Protein AF-A0A931B884-F1 (afdb_monomer_lite)

Organism: NCBI:txid2789292

Foldseek 3Di:
DDDDDDDDPPPPPDVVVVVVVVVVVVVVVLVVVLVVLLVQLLVLLVCLVPDDPPDPCNVVSLVSNVVSLVVNQVSLCPPPAPHNVLSVVLVVCSVVSPSVVSNVSSVVRPPDPPD

Sequence (115 aa):
MDAHADPTSSTEPEPMRAAEAVDENVYDSVHRLRADAWASLEEAARRLATLPRTSDARPDLDARVEELLDLLGPIESCWSAPGTAAVRELRALHRAGDARKLTDRLTE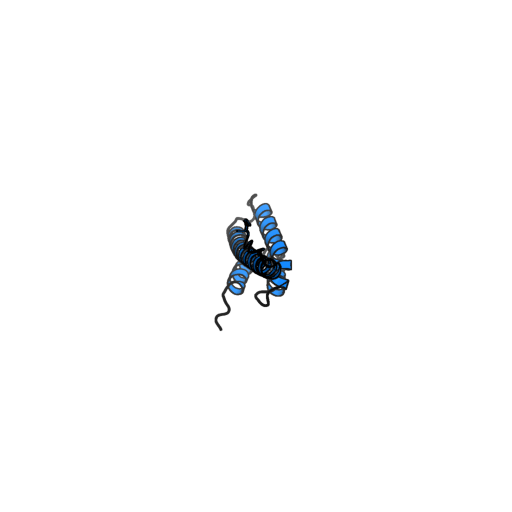VRQPFSG

pLDDT: mean 83.9, std 17.32, range [35.5, 98.19]

Radius of gyration: 23.42 Å; chains: 1; bounding box: 44×43×79 Å

Secondary structure (DSSP, 8-state):
--------------HHHHHHHHHHHHHHHHHHHHHHHHHHHHHHHHHHHHS-TT-TTHHHHHHHHHHHHHHHHHHGGG-SSSHHHHHHHHHHHHHTT-HHHHHHHHHHHHS----

Structure (mmCIF, N/CA/C/O backbone):
data_AF-A0A931B884-F1
#
_entry.id   AF-A0A931B884-F1
#
loop_
_atom_site.group_PDB
_atom_site.id
_atom_site.type_symbol
_atom_site.label_atom_id
_atom_site.label_alt_id
_atom_site.label_comp_id
_atom_site.label_asym_id
_atom_site.label_entity_id
_atom_site.label_seq_id
_atom_site.pdbx_PDB_ins_code
_atom_site.Cartn_x
_atom_site.Cartn_y
_atom_site.Cartn_z
_atom_site.occupancy
_atom_site.B_iso_or_equiv
_atom_site.auth_seq_id
_atom_site.auth_comp_id
_atom_site.auth_asym_id
_atom_site.auth_atom_id
_atom_site.pdbx_PDB_model_num
ATOM 1 N N . MET A 1 1 ? 27.710 32.067 -65.079 1.00 48.03 1 MET A N 1
ATOM 2 C CA . MET A 1 1 ? 28.118 32.408 -63.703 1.00 48.03 1 MET A CA 1
ATOM 3 C C . MET A 1 1 ? 26.921 32.047 -62.853 1.00 48.03 1 MET A C 1
ATOM 5 O O . MET A 1 1 ? 25.932 32.769 -62.854 1.00 48.03 1 MET A O 1
ATOM 9 N N . ASP A 1 2 ? 26.949 30.808 -62.384 1.00 40.53 2 ASP A N 1
ATOM 10 C CA . ASP A 1 2 ? 25.793 30.008 -62.002 1.00 40.53 2 ASP A CA 1
ATOM 11 C C . ASP A 1 2 ? 25.085 30.510 -60.746 1.00 40.53 2 ASP A C 1
ATOM 13 O O . ASP A 1 2 ? 25.711 30.900 -59.762 1.00 40.53 2 ASP A O 1
ATOM 17 N N . ALA A 1 3 ? 23.757 30.460 -60.809 1.00 54.06 3 ALA A N 1
ATOM 18 C CA . ALA A 1 3 ? 22.881 30.511 -59.658 1.00 54.06 3 ALA A CA 1
ATOM 19 C C . ALA A 1 3 ? 22.681 29.083 -59.137 1.00 54.06 3 ALA A C 1
ATOM 21 O O . ALA A 1 3 ? 22.285 28.208 -59.902 1.00 54.06 3 ALA A O 1
ATOM 22 N N . HIS A 1 4 ? 22.886 28.869 -57.840 1.00 45.47 4 HIS A N 1
ATOM 23 C CA . HIS A 1 4 ? 22.093 27.905 -57.082 1.00 45.47 4 HIS A CA 1
ATOM 24 C C . HIS A 1 4 ? 22.156 28.259 -55.588 1.00 45.47 4 HIS A C 1
ATOM 26 O O . HIS A 1 4 ? 23.181 28.091 -54.932 1.00 45.47 4 HIS A O 1
ATOM 32 N N . ALA A 1 5 ? 21.038 28.773 -55.071 1.00 51.09 5 ALA A N 1
ATOM 33 C CA . ALA A 1 5 ? 20.578 28.435 -53.724 1.00 51.09 5 ALA A CA 1
ATOM 34 C C . ALA A 1 5 ? 20.311 26.910 -53.712 1.00 51.09 5 ALA A C 1
ATOM 36 O O . ALA A 1 5 ? 20.016 26.338 -54.755 1.00 51.09 5 ALA A O 1
ATOM 37 N N . ASP A 1 6 ? 20.378 26.155 -52.628 1.00 51.41 6 ASP A N 1
ATOM 38 C CA . ASP A 1 6 ? 19.577 26.301 -51.416 1.00 51.41 6 ASP A CA 1
ATOM 39 C C . ASP A 1 6 ? 19.930 25.091 -50.487 1.00 51.41 6 ASP A C 1
ATOM 41 O O . ASP A 1 6 ? 20.944 24.432 -50.732 1.00 51.41 6 ASP A O 1
ATOM 45 N N . PRO A 1 7 ? 19.184 24.755 -49.422 1.00 60.47 7 PRO A N 1
ATOM 46 C CA . PRO A 1 7 ? 19.569 24.963 -48.032 1.00 60.47 7 PRO A CA 1
ATOM 47 C C . PRO A 1 7 ? 19.570 23.627 -47.255 1.00 60.47 7 PRO A C 1
ATOM 49 O O . PRO A 1 7 ? 19.626 22.547 -47.831 1.00 60.47 7 PRO A O 1
ATOM 52 N N . THR A 1 8 ? 19.429 23.692 -45.931 1.00 47.75 8 THR A N 1
ATOM 53 C CA . THR A 1 8 ? 19.132 22.562 -45.031 1.00 47.75 8 THR A CA 1
ATOM 54 C C . THR A 1 8 ? 20.289 21.600 -44.730 1.00 47.75 8 THR A C 1
ATOM 56 O O . THR A 1 8 ? 20.276 20.433 -45.099 1.00 47.75 8 THR A O 1
ATOM 59 N N . SER A 1 9 ? 21.192 22.016 -43.832 1.00 45.91 9 SER A N 1
ATOM 60 C CA . SER A 1 9 ? 21.541 21.102 -42.730 1.00 45.91 9 SER A CA 1
ATOM 61 C C . SER A 1 9 ? 20.307 20.976 -41.835 1.00 45.91 9 SER A C 1
ATOM 63 O O . SER A 1 9 ? 20.229 21.565 -40.758 1.00 45.91 9 SER A O 1
ATOM 65 N N . SER A 1 10 ? 19.298 20.259 -42.326 1.00 50.47 10 SER A N 1
ATOM 66 C CA . SER A 1 10 ? 18.334 19.618 -41.451 1.00 50.47 10 SER A CA 1
ATOM 67 C C . SER A 1 10 ? 19.125 18.535 -40.742 1.00 50.47 10 SER A C 1
ATOM 69 O O . SER A 1 10 ? 19.393 17.481 -41.310 1.00 50.47 10 SER A O 1
ATOM 71 N N . THR A 1 11 ? 19.564 18.819 -39.520 1.00 58.81 11 THR A N 1
ATOM 72 C CA . THR A 1 11 ? 19.881 17.764 -38.562 1.00 58.81 11 THR A CA 1
ATOM 73 C C . THR A 1 11 ? 18.572 17.020 -38.332 1.00 58.81 11 THR A C 1
ATOM 75 O O . THR A 1 11 ? 17.791 17.376 -37.450 1.00 58.81 11 THR A O 1
ATOM 78 N N . GLU A 1 12 ? 18.273 16.059 -39.205 1.00 53.41 12 GLU A N 1
ATOM 79 C CA . GLU A 1 12 ? 17.241 15.072 -38.944 1.00 53.41 12 GLU A CA 1
ATOM 80 C C . GLU A 1 12 ? 17.608 14.412 -37.610 1.00 53.41 12 GLU A C 1
ATOM 82 O O . GLU A 1 12 ? 18.761 14.005 -37.427 1.00 53.41 12 GLU A O 1
ATOM 87 N N . PRO A 1 13 ? 16.692 14.372 -36.632 1.00 57.09 13 PRO A N 1
ATOM 88 C CA . PRO A 1 13 ? 16.975 13.699 -35.381 1.00 57.09 13 PRO A CA 1
ATOM 89 C C . PRO A 1 13 ? 17.198 12.217 -35.692 1.00 57.09 13 PRO A C 1
ATOM 91 O O . PRO A 1 13 ? 16.275 11.525 -36.120 1.00 57.09 13 PRO A O 1
ATOM 94 N N . GLU A 1 14 ? 18.435 11.741 -35.517 1.00 58.91 14 GLU A N 1
ATOM 95 C CA . GLU A 1 14 ? 18.771 10.331 -35.703 1.00 58.91 14 GLU A CA 1
ATOM 96 C C . GLU A 1 14 ? 17.816 9.469 -34.855 1.00 58.91 14 GLU A C 1
ATOM 98 O O . GLU A 1 14 ? 17.762 9.642 -33.631 1.00 58.91 14 GLU A O 1
ATOM 103 N N . PRO A 1 15 ? 17.071 8.527 -35.463 1.00 60.09 15 PRO A N 1
ATOM 104 C CA . PRO A 1 15 ? 15.997 7.792 -34.789 1.00 60.09 15 PRO A CA 1
ATOM 105 C C . PRO A 1 15 ? 16.479 6.993 -33.567 1.00 60.09 15 PRO A C 1
ATOM 107 O O . PRO A 1 15 ? 15.706 6.746 -32.646 1.00 60.09 15 PRO A O 1
ATOM 110 N N . MET A 1 16 ? 17.767 6.643 -33.522 1.00 56.91 16 MET A N 1
ATOM 111 C CA . MET A 1 16 ? 18.390 5.934 -32.404 1.00 56.91 16 MET A CA 1
ATOM 112 C C . MET A 1 16 ? 18.483 6.794 -31.134 1.00 56.91 16 MET A C 1
ATOM 114 O O . MET A 1 16 ? 18.135 6.318 -30.058 1.00 56.91 16 MET A O 1
ATOM 118 N N . ARG A 1 17 ? 18.841 8.083 -31.252 1.00 62.50 17 ARG A N 1
ATOM 119 C CA . ARG A 1 17 ? 18.905 8.988 -30.088 1.00 62.50 17 ARG A CA 1
ATOM 120 C C . ARG A 1 17 ? 17.530 9.316 -29.522 1.00 62.50 17 ARG A C 1
ATOM 122 O O . ARG A 1 17 ? 17.392 9.530 -28.323 1.00 62.50 17 ARG A O 1
ATOM 129 N N . ALA A 1 18 ? 16.516 9.369 -30.384 1.00 63.59 18 ALA A N 1
ATOM 130 C CA . ALA A 1 18 ? 15.143 9.571 -29.944 1.00 63.59 18 ALA A CA 1
ATOM 131 C C . ALA A 1 18 ? 14.624 8.364 -29.141 1.00 63.59 18 ALA A C 1
ATOM 133 O O . ALA A 1 18 ? 13.946 8.566 -28.140 1.00 63.59 18 ALA A O 1
ATOM 134 N N . ALA A 1 19 ? 14.964 7.131 -29.539 1.00 60.81 19 ALA A N 1
ATOM 135 C CA . ALA A 1 19 ? 14.578 5.920 -28.812 1.00 60.81 19 ALA A CA 1
ATOM 136 C C . ALA A 1 19 ? 15.251 5.824 -27.429 1.00 60.81 19 ALA A C 1
ATOM 138 O O . ALA A 1 19 ? 14.557 5.641 -26.433 1.00 60.81 19 ALA A O 1
ATOM 139 N N . GLU A 1 20 ? 16.567 6.050 -27.350 1.00 63.56 20 GLU A N 1
ATOM 140 C CA . GLU A 1 20 ? 17.315 6.033 -26.080 1.00 63.56 20 GLU A CA 1
ATOM 141 C C . GLU A 1 20 ? 16.797 7.088 -25.087 1.00 63.56 20 GLU A C 1
ATOM 143 O O . GLU A 1 20 ? 16.567 6.791 -23.917 1.00 63.56 20 GLU A O 1
ATOM 148 N N . ALA A 1 21 ? 16.516 8.307 -25.560 1.00 64.00 21 ALA A N 1
ATOM 149 C CA . ALA A 1 21 ? 15.960 9.368 -24.720 1.00 64.00 21 ALA A CA 1
ATOM 150 C C . ALA A 1 21 ? 14.529 9.064 -24.231 1.00 64.00 21 ALA A C 1
ATOM 152 O O . ALA A 1 21 ? 14.116 9.541 -23.171 1.00 64.00 21 ALA A O 1
ATOM 153 N N . VAL A 1 22 ? 13.741 8.302 -24.996 1.00 69.56 22 VAL A N 1
ATOM 154 C CA . VAL A 1 22 ? 12.414 7.843 -24.560 1.00 69.56 22 VAL A CA 1
ATOM 155 C C . VAL A 1 22 ? 12.554 6.788 -23.463 1.00 69.56 22 VAL A C 1
ATOM 157 O O . VAL A 1 22 ? 11.860 6.899 -22.452 1.00 69.56 22 VAL A O 1
ATOM 160 N N . ASP A 1 23 ? 13.473 5.833 -23.606 1.00 74.69 23 ASP A N 1
ATOM 161 C CA . ASP A 1 23 ? 13.730 4.805 -22.589 1.00 74.69 23 ASP A CA 1
ATOM 162 C C . ASP A 1 23 ? 14.242 5.405 -21.267 1.00 74.69 23 ASP A C 1
ATOM 164 O O . ASP A 1 23 ? 13.756 5.030 -20.196 1.00 74.69 23 ASP A O 1
ATOM 168 N N . GLU A 1 24 ? 15.139 6.397 -21.318 1.00 75.19 24 GLU A N 1
ATOM 169 C CA . GLU A 1 24 ? 15.600 7.134 -20.129 1.00 75.19 24 GLU A CA 1
ATOM 170 C C . GLU A 1 24 ? 14.451 7.879 -19.430 1.00 75.19 24 GLU A C 1
ATOM 172 O O . GLU A 1 24 ? 14.260 7.747 -18.219 1.00 75.19 24 GLU A O 1
ATOM 177 N N . ASN A 1 25 ? 13.616 8.602 -20.187 1.00 81.00 25 ASN A N 1
ATOM 178 C CA . ASN A 1 25 ? 12.470 9.323 -19.622 1.00 81.00 25 ASN A CA 1
ATOM 179 C C . ASN A 1 25 ? 11.428 8.380 -19.003 1.00 81.00 25 ASN A C 1
ATOM 181 O O . ASN A 1 25 ? 10.819 8.709 -17.977 1.00 81.00 25 ASN A O 1
ATOM 185 N N . VAL A 1 26 ? 11.197 7.216 -19.618 1.00 82.19 26 VAL A N 1
ATOM 186 C CA . VAL A 1 26 ? 10.302 6.185 -19.080 1.00 82.19 26 VAL A CA 1
ATOM 187 C C . VAL A 1 26 ? 10.882 5.618 -17.791 1.00 82.19 26 VAL A C 1
ATOM 189 O O . VAL A 1 26 ? 10.168 5.559 -16.789 1.00 82.19 26 VAL A O 1
ATOM 192 N N . TYR A 1 27 ? 12.168 5.266 -17.773 1.00 82.62 27 TYR A N 1
ATOM 193 C CA . TYR A 1 27 ? 12.838 4.764 -16.577 1.00 82.62 27 TYR A CA 1
ATOM 194 C C . TYR A 1 27 ? 12.757 5.763 -15.414 1.00 82.62 27 TYR A C 1
ATOM 196 O O . TYR A 1 27 ? 12.329 5.391 -14.318 1.00 82.62 27 TYR A O 1
ATOM 204 N N . ASP A 1 28 ? 13.060 7.040 -15.658 1.00 87.31 28 ASP A N 1
ATOM 205 C CA . ASP A 1 28 ? 12.977 8.106 -14.653 1.00 87.31 28 ASP A CA 1
ATOM 206 C C . ASP A 1 28 ? 11.552 8.307 -14.131 1.00 87.31 28 ASP A C 1
ATOM 208 O O . ASP A 1 28 ? 11.330 8.523 -12.934 1.00 87.31 28 ASP A O 1
ATOM 212 N N . SER A 1 29 ? 10.566 8.218 -15.024 1.00 90.00 29 SER A N 1
ATOM 213 C CA . SER A 1 29 ? 9.153 8.331 -14.663 1.00 90.00 29 SER A CA 1
ATOM 214 C C . SER A 1 29 ? 8.705 7.164 -13.786 1.00 90.00 29 SER A C 1
ATOM 216 O O . SER A 1 29 ? 8.047 7.386 -12.770 1.00 90.00 29 SER A O 1
ATOM 218 N N . VAL A 1 30 ? 9.095 5.929 -14.120 1.00 92.00 30 VAL A N 1
ATOM 219 C CA . VAL A 1 30 ? 8.764 4.748 -13.308 1.00 92.00 30 VAL A CA 1
ATOM 220 C C . VAL A 1 30 ? 9.517 4.778 -11.978 1.00 92.00 30 VAL A C 1
ATOM 222 O O . VAL A 1 30 ? 8.928 4.469 -10.944 1.00 92.00 30 VAL A O 1
ATOM 225 N N . HIS A 1 31 ? 10.781 5.207 -11.965 1.00 90.50 31 HIS A N 1
ATOM 226 C CA . HIS A 1 31 ? 11.552 5.367 -10.734 1.00 90.50 31 HIS A CA 1
ATOM 227 C C . HIS A 1 31 ? 10.884 6.362 -9.773 1.00 90.50 31 HIS A C 1
ATOM 229 O O . HIS A 1 31 ? 10.760 6.093 -8.577 1.00 90.50 31 HIS A O 1
ATOM 235 N N . ARG A 1 32 ? 10.395 7.489 -10.299 1.00 92.81 32 ARG A N 1
ATOM 236 C CA . ARG A 1 32 ? 9.664 8.490 -9.514 1.00 92.81 32 ARG A CA 1
ATOM 237 C C . ARG A 1 32 ? 8.312 7.971 -9.038 1.00 92.81 32 ARG A C 1
ATOM 239 O O . ARG A 1 32 ? 8.031 8.049 -7.849 1.00 92.81 32 ARG A O 1
ATOM 246 N N . LEU A 1 33 ? 7.530 7.358 -9.929 1.00 94.62 33 LEU A N 1
ATOM 247 C CA . LEU A 1 33 ? 6.250 6.731 -9.587 1.00 94.62 33 LEU A CA 1
ATOM 248 C C . LEU A 1 33 ? 6.413 5.695 -8.470 1.00 94.62 33 LEU A C 1
ATOM 250 O O . LEU A 1 33 ? 5.612 5.644 -7.540 1.00 94.62 33 LEU A O 1
ATOM 254 N N . ARG A 1 34 ? 7.475 4.891 -8.540 1.00 94.50 34 ARG A N 1
ATOM 255 C CA . ARG A 1 34 ? 7.839 3.920 -7.511 1.00 94.50 34 ARG A CA 1
ATOM 256 C C . ARG A 1 34 ? 8.106 4.594 -6.168 1.00 94.50 34 ARG A C 1
ATOM 258 O O . ARG A 1 34 ? 7.562 4.158 -5.155 1.00 94.50 34 ARG A O 1
ATOM 265 N N . ALA A 1 35 ? 8.937 5.635 -6.150 1.00 93.31 35 ALA A N 1
ATOM 266 C CA . ALA A 1 35 ? 9.247 6.380 -4.932 1.00 93.31 35 ALA A CA 1
ATOM 267 C C . ALA A 1 35 ? 7.982 7.007 -4.317 1.00 93.31 35 ALA A C 1
ATOM 269 O O . ALA A 1 35 ? 7.742 6.864 -3.116 1.00 93.31 35 ALA A O 1
ATOM 270 N N . ASP A 1 36 ? 7.137 7.616 -5.151 1.00 95.62 36 ASP A N 1
ATOM 271 C CA . ASP A 1 36 ? 5.883 8.247 -4.737 1.00 95.62 36 ASP A CA 1
ATOM 272 C C . ASP A 1 36 ? 4.878 7.225 -4.185 1.00 95.62 36 ASP A C 1
ATOM 274 O O . ASP A 1 36 ? 4.217 7.478 -3.172 1.00 95.62 36 ASP A O 1
ATOM 278 N N . ALA A 1 37 ? 4.779 6.046 -4.808 1.00 95.88 37 ALA A N 1
ATOM 279 C CA . ALA A 1 37 ? 3.905 4.966 -4.361 1.00 95.88 37 ALA A CA 1
ATOM 280 C C . ALA A 1 37 ? 4.339 4.408 -2.997 1.00 95.88 37 ALA A C 1
ATOM 282 O O . ALA A 1 37 ? 3.502 4.262 -2.103 1.00 95.88 37 ALA A O 1
ATOM 283 N N . TRP A 1 38 ? 5.640 4.173 -2.793 1.00 95.69 38 TRP A N 1
ATOM 284 C CA . TRP A 1 38 ? 6.177 3.752 -1.495 1.00 95.69 38 TRP A CA 1
ATOM 285 C C . TRP A 1 38 ? 5.944 4.795 -0.398 1.00 95.69 38 TRP A C 1
ATOM 287 O O . TRP A 1 38 ? 5.488 4.444 0.692 1.00 95.69 38 TRP A O 1
ATOM 297 N N . ALA A 1 39 ? 6.199 6.075 -0.680 1.00 95.12 39 ALA A N 1
ATOM 298 C CA . ALA A 1 39 ? 5.959 7.156 0.276 1.00 95.12 39 ALA A CA 1
ATOM 299 C C . ALA A 1 39 ? 4.467 7.292 0.632 1.00 95.12 39 ALA A C 1
ATOM 301 O O . ALA A 1 39 ? 4.112 7.461 1.801 1.00 95.12 39 ALA A O 1
ATOM 302 N N . SER A 1 40 ? 3.587 7.167 -0.366 1.00 96.88 40 SER A N 1
ATOM 303 C CA . SER A 1 40 ? 2.134 7.198 -0.171 1.00 96.88 40 SER A CA 1
ATOM 304 C C . SER A 1 40 ? 1.639 6.019 0.666 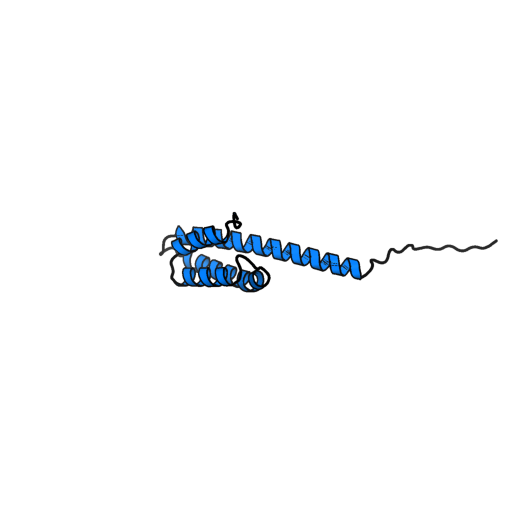1.00 96.88 40 SER A C 1
ATOM 306 O O . SER A 1 40 ? 0.749 6.192 1.498 1.00 96.88 40 SER A O 1
ATOM 308 N N . LEU A 1 41 ? 2.216 4.830 0.467 1.00 97.38 41 LEU A N 1
ATOM 309 C CA . LEU A 1 41 ? 1.850 3.620 1.204 1.00 97.38 41 LEU A CA 1
ATOM 310 C C . LEU A 1 41 ? 2.227 3.739 2.680 1.00 97.38 41 LEU A C 1
ATOM 312 O O . LEU A 1 41 ? 1.419 3.433 3.554 1.00 97.38 41 LEU A O 1
ATOM 316 N N . GLU A 1 42 ? 3.429 4.236 2.957 1.00 95.56 42 GLU A N 1
ATOM 317 C CA . GLU A 1 42 ? 3.901 4.496 4.315 1.00 95.56 42 GLU A CA 1
ATOM 318 C C . GLU A 1 42 ? 2.997 5.495 5.048 1.00 95.56 42 GLU A C 1
ATOM 320 O O . GLU A 1 42 ? 2.612 5.277 6.197 1.00 95.56 42 GLU A O 1
ATOM 325 N N . GLU A 1 43 ? 2.600 6.570 4.367 1.00 95.62 43 GLU A N 1
ATOM 326 C CA . GLU A 1 43 ? 1.691 7.563 4.928 1.00 95.62 43 GLU A CA 1
ATOM 327 C C . GLU A 1 43 ? 0.291 6.994 5.197 1.00 95.62 43 GLU A C 1
ATOM 329 O O . GLU A 1 43 ? -0.264 7.207 6.278 1.00 95.62 43 GLU A O 1
ATOM 334 N N . ALA A 1 44 ? -0.276 6.234 4.256 1.00 96.69 44 ALA A N 1
ATOM 335 C CA . ALA A 1 44 ? -1.575 5.591 4.438 1.00 96.69 44 ALA A CA 1
ATOM 336 C C . ALA A 1 44 ? -1.554 4.580 5.600 1.00 96.69 44 ALA A C 1
ATOM 338 O O . ALA A 1 44 ? -2.460 4.585 6.436 1.00 96.69 44 ALA A O 1
ATOM 339 N N . ALA A 1 45 ? -0.492 3.777 5.714 1.00 95.56 45 ALA A N 1
ATOM 340 C CA . ALA A 1 45 ? -0.313 2.825 6.808 1.00 95.56 45 ALA A CA 1
ATOM 341 C C . ALA A 1 45 ? -0.186 3.522 8.175 1.00 95.56 45 ALA A C 1
ATOM 343 O O . ALA A 1 45 ? -0.857 3.126 9.131 1.00 95.56 45 ALA A O 1
ATOM 344 N N . ARG A 1 46 ? 0.586 4.617 8.266 1.00 95.25 46 ARG A N 1
ATOM 345 C CA . ARG A 1 46 ? 0.665 5.439 9.489 1.00 95.25 46 ARG A CA 1
ATOM 346 C C . AR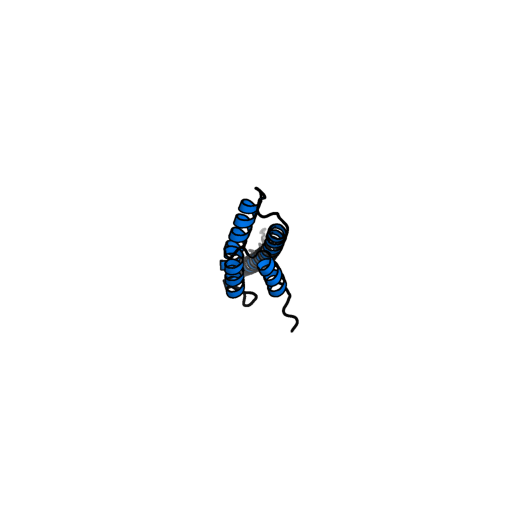G A 1 46 ? -0.697 5.989 9.904 1.00 95.25 46 ARG A C 1
ATOM 348 O O . ARG A 1 46 ? -1.046 5.967 11.088 1.00 95.25 46 ARG A O 1
ATOM 355 N N . ARG A 1 47 ? -1.487 6.470 8.941 1.00 95.69 47 ARG A N 1
ATOM 356 C CA . ARG A 1 47 ? -2.857 6.934 9.206 1.00 95.69 47 ARG A CA 1
ATOM 357 C C . ARG A 1 47 ? -3.735 5.793 9.707 1.00 95.69 47 ARG A C 1
ATOM 359 O O . ARG A 1 47 ? -4.386 5.960 10.730 1.00 95.69 47 ARG A O 1
ATOM 366 N N . LEU A 1 48 ? -3.693 4.613 9.088 1.00 94.81 48 LEU A N 1
ATOM 367 C CA . LEU A 1 48 ? -4.425 3.432 9.573 1.00 94.81 48 LEU A CA 1
ATOM 368 C C . LEU A 1 48 ? -4.035 3.010 10.996 1.00 94.81 48 LEU A C 1
ATOM 370 O O . LEU A 1 48 ? -4.897 2.578 11.765 1.00 94.81 48 LEU A O 1
ATOM 374 N N . ALA A 1 49 ? -2.755 3.128 11.356 1.00 94.06 49 ALA A N 1
ATOM 375 C CA . ALA A 1 49 ? -2.257 2.778 12.685 1.00 94.06 49 ALA A CA 1
ATOM 376 C C . ALA A 1 49 ? -2.733 3.747 13.781 1.00 94.06 49 ALA A C 1
ATOM 378 O O . ALA A 1 49 ? -2.855 3.355 14.942 1.00 94.06 49 ALA A O 1
ATOM 379 N N . THR A 1 50 ? -3.003 5.002 13.418 1.00 94.12 50 THR A N 1
ATOM 380 C CA . THR A 1 50 ? -3.414 6.070 14.345 1.00 94.12 50 THR A CA 1
ATOM 381 C C . THR A 1 50 ? -4.923 6.306 14.361 1.00 94.12 50 THR A C 1
ATOM 383 O O . THR A 1 50 ? -5.458 6.792 15.358 1.00 94.12 50 THR A O 1
ATOM 386 N N . LEU A 1 51 ? -5.628 5.935 13.291 1.00 93.25 51 LEU A N 1
ATOM 387 C CA . LEU A 1 51 ? -7.066 6.121 13.163 1.00 93.25 51 LEU A CA 1
ATOM 388 C C . LEU A 1 51 ? -7.845 5.120 14.045 1.00 93.25 51 LEU A C 1
ATOM 390 O O . LEU A 1 51 ? -7.567 3.912 14.009 1.00 93.25 51 LEU A O 1
ATOM 394 N N . PRO A 1 52 ? -8.869 5.568 14.801 1.00 91.62 52 PRO A N 1
ATOM 395 C CA . PRO A 1 52 ? -9.733 4.668 15.558 1.00 91.62 52 PRO A CA 1
ATOM 396 C C . PRO A 1 52 ? -10.361 3.586 14.673 1.00 91.62 52 PRO A C 1
ATOM 398 O O . PRO A 1 52 ? -10.772 3.843 13.542 1.00 91.62 52 PRO A O 1
ATOM 401 N N . ARG A 1 53 ? -10.501 2.366 15.207 1.00 87.00 53 ARG A N 1
ATOM 402 C CA . ARG A 1 53 ? -11.131 1.242 14.483 1.00 87.00 53 ARG A CA 1
ATOM 403 C C . ARG A 1 53 ? -12.576 1.509 14.061 1.00 87.00 53 ARG A C 1
ATOM 405 O O . ARG A 1 53 ? -13.032 0.907 13.103 1.00 87.00 53 ARG A O 1
ATOM 412 N N . THR A 1 54 ? -13.266 2.401 14.763 1.00 91.25 54 THR A N 1
ATOM 413 C CA . THR A 1 54 ? -14.660 2.784 14.509 1.00 91.25 54 THR A CA 1
ATOM 414 C C . THR A 1 54 ? -14.796 3.989 13.579 1.00 91.25 54 THR A C 1
ATOM 416 O O . THR A 1 54 ? -15.892 4.514 13.445 1.00 91.25 54 THR A O 1
ATOM 419 N N . SER A 1 55 ? -13.699 4.501 13.015 1.00 94.25 55 SER A N 1
ATOM 420 C CA . SER A 1 55 ? -13.764 5.661 12.129 1.00 94.25 55 SER A CA 1
ATOM 421 C C . SER A 1 55 ? -14.332 5.281 10.764 1.00 94.25 55 SER A C 1
ATOM 423 O O . SER A 1 55 ? -13.844 4.347 10.131 1.00 94.25 55 SER A O 1
ATOM 425 N N . ASP A 1 56 ? -15.282 6.078 10.277 1.00 93.62 56 ASP A N 1
ATOM 426 C CA . ASP A 1 56 ? -15.878 5.919 8.945 1.00 93.62 56 ASP A CA 1
ATOM 427 C C . ASP A 1 56 ? -14.872 6.135 7.802 1.00 93.62 56 ASP A C 1
ATOM 429 O O . ASP A 1 56 ? -15.103 5.677 6.692 1.00 93.62 56 ASP A O 1
ATOM 433 N N . ALA A 1 57 ? -13.729 6.783 8.067 1.00 92.50 57 ALA A N 1
ATOM 434 C CA . ALA A 1 57 ? -12.658 6.992 7.087 1.00 92.50 57 ALA A CA 1
ATOM 435 C C . ALA A 1 57 ? -11.719 5.778 6.935 1.00 92.50 57 ALA A C 1
ATOM 437 O O . ALA A 1 57 ? -10.813 5.781 6.100 1.00 92.50 57 ALA A O 1
ATOM 438 N N . ARG A 1 58 ? -11.883 4.745 7.771 1.00 93.75 58 ARG A N 1
ATOM 439 C CA . ARG A 1 58 ? -11.010 3.567 7.771 1.00 93.75 58 ARG A CA 1
ATOM 440 C C . ARG A 1 58 ? -11.131 2.717 6.496 1.00 93.75 58 ARG A C 1
ATOM 442 O O . ARG A 1 58 ? -10.077 2.395 5.954 1.00 93.75 58 ARG A O 1
ATOM 449 N N . PRO A 1 59 ? -12.336 2.406 5.975 1.00 95.31 59 PRO A N 1
ATOM 450 C CA . PRO A 1 59 ? -12.479 1.636 4.739 1.00 95.31 59 PRO A CA 1
ATOM 451 C C . PRO A 1 59 ? -11.791 2.296 3.539 1.00 95.31 59 PRO A C 1
ATOM 453 O O . PRO A 1 59 ? -11.150 1.607 2.750 1.00 95.31 59 PRO A O 1
ATOM 456 N N . ASP A 1 60 ? -11.858 3.627 3.437 1.00 96.00 60 ASP A N 1
ATOM 457 C CA . ASP A 1 60 ? -11.206 4.377 2.358 1.00 96.00 60 ASP A CA 1
ATOM 458 C C . ASP A 1 60 ? -9.677 4.282 2.449 1.00 96.00 60 ASP A C 1
ATOM 460 O O . ASP A 1 60 ? -8.993 4.106 1.440 1.00 96.00 60 ASP A O 1
ATOM 464 N N . LEU A 1 61 ? -9.119 4.353 3.662 1.00 95.75 61 LEU A N 1
ATOM 465 C CA . LEU A 1 61 ? -7.686 4.141 3.872 1.00 95.75 61 LEU A CA 1
ATOM 466 C C . LEU A 1 61 ? -7.267 2.689 3.611 1.00 95.75 61 LEU A C 1
ATOM 468 O O . LEU A 1 61 ? -6.200 2.467 3.039 1.00 95.75 61 LEU A O 1
ATOM 472 N N . ASP A 1 62 ? -8.087 1.713 4.003 1.00 96.44 62 ASP A N 1
ATOM 473 C CA . ASP A 1 62 ? -7.826 0.295 3.740 1.00 96.44 62 ASP A CA 1
ATOM 474 C C . ASP A 1 62 ? -7.802 0.014 2.227 1.00 96.44 62 ASP A C 1
ATOM 476 O O . ASP A 1 62 ? -6.896 -0.673 1.744 1.00 96.44 62 ASP A O 1
ATOM 480 N N . ALA A 1 63 ? -8.747 0.594 1.477 1.00 97.31 63 ALA A N 1
ATOM 481 C CA . ALA A 1 63 ? -8.778 0.539 0.017 1.00 97.31 63 ALA A CA 1
ATOM 482 C C . ALA A 1 63 ? -7.546 1.219 -0.591 1.00 97.31 63 ALA A C 1
ATOM 484 O O . ALA A 1 63 ? -6.881 0.642 -1.451 1.00 97.31 63 ALA A O 1
ATOM 485 N N . ARG A 1 64 ? -7.175 2.400 -0.081 1.00 97.75 64 ARG A N 1
ATOM 486 C CA . ARG A 1 64 ? -6.000 3.135 -0.557 1.00 97.75 64 ARG A CA 1
ATOM 487 C C . ARG A 1 64 ? -4.701 2.346 -0.386 1.00 97.75 64 ARG A C 1
ATOM 489 O O . ARG A 1 64 ? -3.830 2.410 -1.251 1.00 97.75 64 ARG A O 1
ATOM 496 N N . VAL A 1 65 ? -4.553 1.611 0.714 1.00 97.81 65 VAL A N 1
ATOM 497 C CA . VAL A 1 65 ? -3.390 0.739 0.933 1.00 97.81 65 VAL A CA 1
ATOM 498 C C . VAL A 1 65 ? -3.348 -0.402 -0.083 1.00 97.81 65 VAL A C 1
ATOM 500 O O . VAL A 1 65 ? -2.284 -0.654 -0.647 1.00 97.81 65 VAL A O 1
ATOM 503 N N . GLU A 1 66 ? -4.472 -1.067 -0.363 1.00 98.00 66 GLU A N 1
ATOM 504 C CA . GLU A 1 66 ? -4.502 -2.137 -1.373 1.00 98.00 66 GLU A CA 1
ATOM 505 C C . GLU A 1 66 ? -4.211 -1.610 -2.785 1.00 98.00 66 GLU A C 1
ATOM 507 O O . GLU A 1 66 ? -3.405 -2.219 -3.486 1.00 98.00 66 GLU A O 1
ATOM 512 N N . GLU A 1 67 ? -4.752 -0.447 -3.167 1.00 98.19 67 GLU A N 1
ATOM 513 C CA . GLU A 1 67 ? -4.441 0.207 -4.449 1.00 98.19 67 GLU A CA 1
ATOM 514 C C . GLU A 1 67 ? -2.938 0.457 -4.625 1.00 98.19 67 GLU A C 1
ATOM 516 O O . GLU A 1 67 ? -2.368 0.212 -5.689 1.00 98.19 67 GLU A O 1
ATOM 521 N N . LEU A 1 68 ? -2.278 0.952 -3.577 1.00 98.19 68 LEU A N 1
ATOM 522 C CA . LEU A 1 68 ? -0.846 1.237 -3.609 1.00 98.19 68 LEU A CA 1
ATOM 523 C C . LEU A 1 68 ? -0.014 -0.048 -3.688 1.00 98.19 68 LEU A C 1
ATOM 525 O O . LEU A 1 68 ? 0.986 -0.085 -4.402 1.00 98.19 68 LEU A O 1
ATOM 529 N N . LEU A 1 69 ? -0.435 -1.113 -3.003 1.00 97.44 69 LEU A N 1
ATOM 530 C CA . LEU A 1 69 ? 0.200 -2.430 -3.104 1.00 97.44 69 LEU A CA 1
ATOM 531 C C . LEU A 1 69 ? 0.003 -3.058 -4.495 1.00 97.44 69 LEU A C 1
ATOM 533 O O . LEU A 1 69 ? 0.920 -3.703 -5.004 1.00 97.44 69 LEU A O 1
ATOM 537 N N . ASP A 1 70 ? -1.157 -2.854 -5.126 1.00 97.69 70 ASP A N 1
ATOM 538 C CA . ASP A 1 70 ? -1.420 -3.288 -6.503 1.00 97.69 70 ASP A CA 1
ATOM 539 C C . ASP A 1 70 ? -0.573 -2.518 -7.515 1.00 97.69 70 ASP A C 1
ATOM 541 O O . ASP A 1 70 ? -0.031 -3.127 -8.436 1.00 97.69 70 ASP A O 1
ATOM 545 N N . LEU A 1 71 ? -0.387 -1.211 -7.313 1.00 96.50 71 LEU A N 1
ATOM 546 C CA . LEU A 1 71 ? 0.507 -0.389 -8.128 1.00 96.50 71 LEU A CA 1
ATOM 547 C C . LEU A 1 71 ? 1.974 -0.823 -7.987 1.00 96.50 71 LEU A C 1
ATOM 549 O O . LEU A 1 71 ? 2.691 -0.931 -8.982 1.00 96.50 71 LEU A O 1
ATOM 553 N N . LEU A 1 72 ? 2.427 -1.085 -6.759 1.00 95.50 72 LEU A N 1
ATOM 554 C CA . LEU A 1 72 ? 3.807 -1.486 -6.480 1.00 95.50 72 LEU A CA 1
ATOM 555 C C . LEU A 1 72 ? 4.129 -2.902 -6.964 1.00 95.50 72 LEU A C 1
ATOM 557 O O . LEU A 1 72 ? 5.270 -3.163 -7.329 1.00 95.50 72 LEU A O 1
ATOM 561 N N . GLY A 1 73 ? 3.153 -3.812 -6.999 1.00 95.25 73 GLY A N 1
ATOM 562 C CA . GLY A 1 73 ? 3.341 -5.205 -7.416 1.00 95.25 73 GLY A CA 1
ATOM 563 C C . GLY A 1 73 ? 4.102 -5.391 -8.741 1.00 95.25 73 GLY A C 1
ATOM 564 O O . GLY A 1 73 ? 5.156 -6.032 -8.733 1.00 95.25 73 GLY A O 1
ATOM 565 N N . PRO A 1 74 ? 3.608 -4.860 -9.876 1.00 94.44 74 PRO A N 1
ATOM 566 C CA . PRO A 1 74 ? 4.290 -4.972 -11.161 1.00 94.44 74 PRO A CA 1
ATOM 567 C C . PRO A 1 74 ? 5.569 -4.135 -11.212 1.00 94.44 74 PRO A C 1
ATOM 569 O O . PRO A 1 74 ? 6.545 -4.585 -11.805 1.00 94.44 74 PRO A O 1
ATOM 572 N N . ILE A 1 75 ? 5.598 -2.965 -10.564 1.00 92.94 75 ILE A N 1
ATOM 573 C CA . ILE A 1 75 ? 6.794 -2.118 -10.507 1.00 92.94 75 ILE A CA 1
ATOM 574 C C . ILE A 1 75 ? 7.930 -2.912 -9.865 1.00 92.94 75 ILE A C 1
ATOM 576 O O . ILE A 1 75 ? 8.924 -3.170 -10.525 1.00 92.94 75 ILE A O 1
ATOM 580 N N . GLU A 1 76 ? 7.757 -3.425 -8.646 1.00 93.50 76 GLU A N 1
ATOM 581 C CA . GLU A 1 76 ? 8.782 -4.171 -7.904 1.00 93.50 76 GLU A CA 1
ATOM 582 C C . GLU A 1 76 ? 9.251 -5.470 -8.579 1.00 93.50 76 GLU A C 1
ATOM 584 O O . GLU A 1 76 ? 10.236 -6.054 -8.133 1.00 93.50 76 GLU A O 1
ATOM 589 N N . SER A 1 77 ? 8.605 -5.933 -9.656 1.00 91.12 77 SER A N 1
ATOM 590 C CA . SER A 1 77 ? 9.137 -7.032 -10.474 1.00 91.12 77 SER A CA 1
ATOM 591 C C . SER A 1 77 ? 10.401 -6.646 -11.253 1.00 91.12 77 SER A C 1
ATOM 593 O O . SER A 1 77 ? 11.217 -7.514 -11.558 1.00 91.12 77 SER A O 1
ATOM 595 N N . CYS A 1 78 ? 10.595 -5.350 -11.513 1.00 87.38 78 CYS A N 1
ATOM 596 C CA . CYS A 1 78 ? 11.755 -4.812 -12.220 1.00 87.38 78 CYS A CA 1
ATOM 597 C C . CYS A 1 78 ? 12.913 -4.412 -11.282 1.00 87.38 78 CYS A C 1
ATOM 599 O O . CYS A 1 78 ? 13.975 -4.027 -11.767 1.00 87.38 78 CYS A O 1
ATOM 601 N N . TRP A 1 79 ? 12.739 -4.496 -9.954 1.00 87.75 79 TRP A N 1
ATOM 602 C CA . TRP A 1 79 ? 13.765 -4.149 -8.960 1.00 87.75 79 TRP A CA 1
ATOM 603 C C . TRP A 1 79 ? 14.160 -5.362 -8.115 1.00 87.75 79 TRP A C 1
ATOM 605 O O . TRP A 1 79 ? 13.329 -6.178 -7.727 1.00 87.75 79 TRP A O 1
ATOM 615 N N . SER A 1 80 ? 15.446 -5.457 -7.774 1.00 84.06 80 SER A N 1
ATOM 616 C CA . SER A 1 80 ? 15.956 -6.504 -6.880 1.00 84.06 80 SER A CA 1
ATOM 617 C C . SER A 1 80 ? 15.589 -6.264 -5.416 1.00 84.06 80 SER A C 1
ATOM 619 O O . SER A 1 80 ? 15.490 -7.222 -4.650 1.00 84.06 80 SER A O 1
ATOM 621 N N . ALA A 1 81 ? 15.386 -5.002 -5.022 1.00 83.62 81 ALA A N 1
ATOM 622 C CA . ALA A 1 81 ? 15.018 -4.644 -3.664 1.00 83.62 81 ALA A CA 1
ATOM 623 C C . ALA A 1 81 ? 14.180 -3.345 -3.587 1.00 83.62 81 ALA A C 1
ATOM 625 O O . ALA A 1 81 ? 14.466 -2.393 -4.322 1.00 83.62 81 ALA A O 1
ATOM 626 N N . PRO A 1 82 ? 13.186 -3.269 -2.678 1.00 85.00 82 PRO A N 1
ATOM 627 C CA . PRO A 1 82 ? 12.799 -4.331 -1.751 1.00 85.00 82 PRO A CA 1
ATOM 628 C C . PRO A 1 82 ? 12.053 -5.502 -2.415 1.00 85.00 82 PRO A C 1
ATOM 630 O O . PRO A 1 82 ? 11.992 -6.587 -1.836 1.00 85.00 82 PRO A O 1
ATOM 633 N N . GLY A 1 83 ? 11.580 -5.327 -3.650 1.00 89.75 83 GLY A N 1
ATOM 634 C CA . GLY A 1 83 ? 11.127 -6.406 -4.516 1.00 89.75 83 GLY A CA 1
ATOM 635 C C . GLY A 1 83 ? 9.732 -6.937 -4.179 1.00 89.75 83 GLY A C 1
ATOM 636 O O . GLY A 1 83 ? 9.097 -6.598 -3.176 1.00 89.75 83 GLY A O 1
ATOM 637 N N . THR A 1 84 ? 9.238 -7.826 -5.040 1.00 92.94 84 THR A N 1
ATOM 638 C CA . THR A 1 84 ? 7.871 -8.378 -4.960 1.00 92.94 84 THR A CA 1
ATOM 639 C C . THR A 1 84 ? 7.588 -9.139 -3.660 1.00 92.94 84 THR A C 1
ATOM 641 O O . THR A 1 84 ? 6.448 -9.171 -3.188 1.00 92.94 84 THR A O 1
ATOM 644 N N . ALA A 1 85 ? 8.616 -9.733 -3.047 1.00 93.19 85 ALA A N 1
ATOM 645 C CA . ALA A 1 85 ? 8.492 -10.434 -1.774 1.00 93.19 85 ALA A CA 1
ATOM 646 C C . ALA A 1 85 ? 8.062 -9.492 -0.639 1.00 93.19 85 ALA A C 1
ATOM 648 O O . ALA A 1 85 ? 7.182 -9.861 0.141 1.00 93.19 8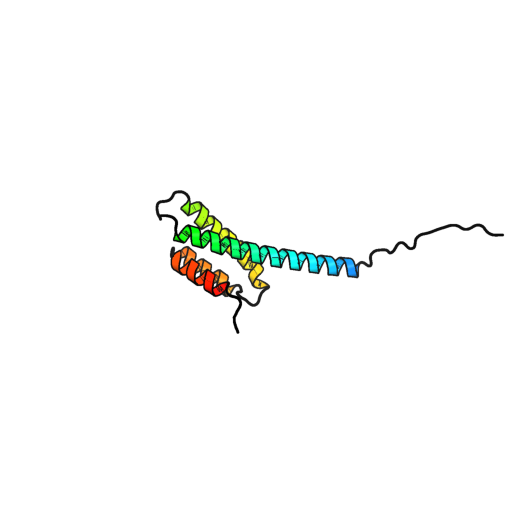5 ALA A O 1
ATOM 649 N N . ALA A 1 86 ? 8.618 -8.277 -0.592 1.00 93.62 86 ALA A N 1
ATOM 650 C CA . ALA A 1 86 ? 8.249 -7.273 0.398 1.00 93.62 86 ALA A CA 1
ATOM 651 C C . ALA A 1 86 ? 6.801 -6.804 0.203 1.00 93.62 86 ALA A C 1
ATOM 653 O O . ALA A 1 86 ? 6.030 -6.781 1.158 1.00 93.62 86 ALA A O 1
ATOM 654 N N . VAL A 1 87 ? 6.380 -6.530 -1.038 1.00 95.94 87 VAL A N 1
ATOM 655 C CA . VAL A 1 87 ? 4.987 -6.141 -1.343 1.00 95.94 87 VAL A CA 1
ATOM 656 C C . VAL A 1 87 ? 3.999 -7.219 -0.886 1.00 95.94 87 VAL A C 1
ATOM 658 O O . VAL A 1 87 ? 2.979 -6.920 -0.261 1.00 95.94 87 VAL A O 1
ATOM 661 N N . ARG A 1 88 ? 4.315 -8.496 -1.136 1.00 95.94 88 ARG A N 1
ATOM 662 C CA . ARG A 1 88 ? 3.481 -9.624 -0.699 1.00 95.94 88 ARG A CA 1
ATOM 663 C C . ARG A 1 88 ? 3.384 -9.723 0.824 1.00 95.94 88 ARG A C 1
ATOM 665 O O . ARG A 1 88 ? 2.306 -10.011 1.342 1.00 95.94 88 ARG A O 1
ATOM 672 N N . GLU A 1 89 ? 4.490 -9.511 1.530 1.00 95.81 89 GLU A N 1
ATOM 673 C CA . GLU A 1 89 ? 4.522 -9.518 2.993 1.00 95.81 89 GLU A CA 1
ATOM 674 C C . GLU A 1 89 ? 3.662 -8.390 3.578 1.00 95.81 89 GLU A C 1
ATOM 676 O O . GLU A 1 89 ? 2.814 -8.641 4.435 1.00 95.81 89 GLU A O 1
ATOM 681 N N . LEU A 1 90 ? 3.807 -7.167 3.063 1.00 96.81 90 LEU A N 1
ATOM 682 C CA . LEU A 1 90 ? 3.021 -6.012 3.501 1.00 96.81 90 LEU A CA 1
ATOM 683 C C . LEU A 1 90 ? 1.523 -6.218 3.264 1.00 96.81 90 LEU A C 1
ATOM 685 O O . LEU A 1 90 ? 0.715 -5.955 4.152 1.00 96.81 90 LEU A O 1
ATOM 689 N N . ARG A 1 91 ? 1.142 -6.789 2.118 1.00 97.44 91 ARG A N 1
ATOM 690 C CA . ARG A 1 91 ? -0.249 -7.172 1.845 1.00 97.44 91 ARG A CA 1
ATOM 691 C C . ARG A 1 91 ? -0.790 -8.189 2.849 1.00 97.44 91 ARG A C 1
ATOM 693 O O . ARG A 1 91 ? -1.941 -8.086 3.267 1.00 97.44 91 ARG A O 1
ATOM 700 N N . ALA A 1 92 ? 0.017 -9.168 3.255 1.00 97.19 92 ALA A N 1
ATOM 701 C CA . ALA A 1 92 ? -0.395 -10.136 4.268 1.00 97.19 92 ALA A CA 1
ATOM 702 C C . ALA A 1 92 ? -0.618 -9.469 5.638 1.00 97.19 92 ALA A C 1
ATOM 704 O O . ALA A 1 92 ? -1.608 -9.768 6.306 1.00 97.19 92 ALA A O 1
ATOM 705 N N . LEU A 1 93 ? 0.257 -8.537 6.031 1.00 96.88 93 LEU A N 1
ATOM 706 C CA . LEU A 1 93 ? 0.116 -7.765 7.272 1.00 96.88 93 LEU A CA 1
ATOM 707 C C . LEU A 1 93 ? -1.124 -6.865 7.258 1.00 96.88 93 LEU A C 1
ATOM 709 O O . LEU A 1 93 ? -1.857 -6.822 8.246 1.00 96.88 93 LEU A O 1
ATOM 713 N N . HIS A 1 94 ? -1.386 -6.203 6.129 1.00 96.81 94 HIS A N 1
ATOM 714 C CA . HIS A 1 94 ? -2.574 -5.373 5.939 1.00 96.81 94 HIS A CA 1
ATOM 715 C C . HIS A 1 94 ? -3.864 -6.181 6.106 1.00 96.81 94 HIS A C 1
ATOM 717 O O . HIS A 1 94 ? -4.710 -5.855 6.935 1.00 96.81 94 HIS A O 1
ATOM 723 N N . ARG A 1 95 ? -3.971 -7.318 5.410 1.00 96.19 95 ARG A N 1
ATOM 724 C CA . ARG A 1 95 ? -5.149 -8.201 5.482 1.00 96.19 95 ARG A CA 1
ATOM 725 C C . ARG A 1 95 ? -5.354 -8.840 6.852 1.00 96.19 95 ARG A C 1
ATOM 727 O O . ARG A 1 95 ? -6.481 -9.178 7.200 1.00 96.19 95 ARG A O 1
ATOM 734 N N . ALA A 1 96 ? -4.290 -8.996 7.636 1.00 95.81 96 ALA A N 1
ATOM 735 C CA . ALA A 1 96 ? -4.383 -9.432 9.027 1.00 95.81 96 ALA A CA 1
ATOM 736 C C . ALA A 1 96 ? -4.928 -8.336 9.969 1.00 95.81 96 ALA A C 1
ATOM 738 O O . ALA A 1 96 ? -5.212 -8.617 11.133 1.00 95.81 96 ALA A O 1
ATOM 739 N N . GLY A 1 97 ? -5.071 -7.093 9.494 1.00 93.12 97 GLY A N 1
ATOM 740 C CA . GLY A 1 97 ? -5.555 -5.956 10.278 1.00 93.12 97 GLY A CA 1
ATOM 741 C C . GLY A 1 97 ? -4.538 -5.416 11.289 1.00 93.12 97 GLY A C 1
ATOM 742 O O . GLY A 1 97 ? -4.904 -4.630 12.171 1.00 93.12 97 GLY A O 1
ATOM 743 N N . ASP A 1 98 ? -3.268 -5.819 11.182 1.00 92.62 98 ASP A N 1
ATOM 744 C CA . ASP A 1 98 ? -2.191 -5.389 12.075 1.00 92.62 98 ASP A CA 1
ATOM 745 C C . ASP A 1 98 ? -1.483 -4.147 11.516 1.00 92.62 98 ASP A C 1
ATOM 747 O O . ASP A 1 98 ? -0.365 -4.195 11.002 1.00 92.62 98 ASP A O 1
ATOM 751 N N . ALA A 1 99 ? -2.168 -3.004 11.615 1.00 91.25 99 ALA A N 1
ATOM 752 C CA . ALA A 1 99 ? -1.679 -1.725 11.096 1.00 91.25 99 ALA A CA 1
ATOM 753 C C . ALA A 1 99 ? -0.345 -1.280 11.728 1.00 91.25 99 ALA A C 1
ATOM 755 O O . ALA A 1 99 ? 0.444 -0.581 11.088 1.00 91.25 99 ALA A O 1
ATOM 756 N N . ARG A 1 100 ? -0.064 -1.700 12.970 1.00 92.12 100 ARG A N 1
ATOM 757 C CA . ARG A 1 100 ? 1.203 -1.387 13.638 1.00 92.12 100 ARG A CA 1
ATOM 758 C C . ARG A 1 100 ? 2.341 -2.178 13.008 1.00 92.12 100 ARG A C 1
ATOM 760 O O . ARG A 1 100 ? 3.296 -1.574 12.536 1.00 92.12 100 ARG A O 1
ATOM 767 N N . LYS A 1 101 ? 2.193 -3.501 12.911 1.00 94.12 101 LYS A N 1
ATOM 768 C CA . LYS A 1 101 ? 3.204 -4.358 12.284 1.00 94.12 101 LYS A CA 1
ATOM 769 C C . LYS A 1 101 ? 3.409 -4.025 10.806 1.00 94.12 101 LYS A C 1
ATOM 771 O O . LYS A 1 101 ? 4.537 -4.074 10.328 1.00 94.12 101 LYS A O 1
ATOM 776 N N . LEU A 1 102 ? 2.344 -3.641 10.097 1.00 95.12 102 LEU A N 1
ATOM 777 C CA . LEU A 1 102 ? 2.427 -3.112 8.735 1.00 95.12 102 LEU A CA 1
ATOM 778 C C . LEU A 1 102 ? 3.338 -1.875 8.663 1.00 95.12 102 LEU A C 1
ATOM 780 O O . LEU A 1 102 ? 4.224 -1.820 7.814 1.00 95.12 102 LEU A O 1
ATOM 784 N N . THR A 1 103 ? 3.138 -0.904 9.559 1.00 95.00 103 THR A N 1
ATOM 785 C CA . THR A 1 103 ? 3.915 0.348 9.597 1.00 95.00 103 THR A CA 1
ATOM 786 C C . THR A 1 103 ? 5.379 0.102 9.971 1.00 95.00 103 THR A C 1
ATOM 788 O O . THR A 1 103 ? 6.282 0.640 9.325 1.00 95.00 103 THR A O 1
ATOM 791 N N . ASP A 1 104 ? 5.621 -0.741 10.977 1.00 94.00 104 ASP A N 1
ATOM 792 C CA . ASP A 1 104 ? 6.972 -1.112 11.406 1.00 94.00 104 ASP A CA 1
ATOM 793 C C . ASP A 1 104 ? 7.725 -1.776 10.242 1.00 94.00 104 ASP A C 1
ATOM 795 O O . ASP A 1 104 ? 8.824 -1.355 9.875 1.00 94.00 104 ASP A O 1
ATOM 799 N N . ARG A 1 105 ? 7.078 -2.736 9.565 1.00 94.50 105 ARG A N 1
ATOM 800 C CA . ARG A 1 105 ? 7.673 -3.434 8.423 1.00 94.50 105 ARG A CA 1
ATOM 801 C C . ARG A 1 105 ? 7.919 -2.518 7.227 1.00 94.50 105 ARG A C 1
ATOM 803 O 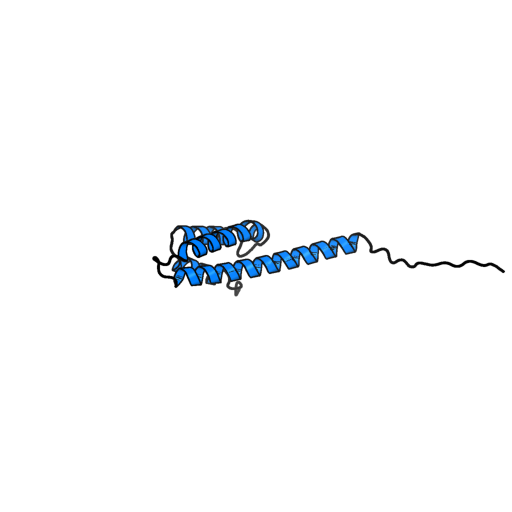O . ARG A 1 105 ? 8.964 -2.624 6.592 1.00 94.50 105 ARG A O 1
ATOM 810 N N . LEU A 1 106 ? 6.994 -1.605 6.925 1.00 93.44 106 LEU A N 1
ATOM 811 C CA . LEU A 1 106 ? 7.179 -0.582 5.887 1.00 93.44 106 LEU A CA 1
ATOM 812 C C . LEU A 1 106 ? 8.434 0.255 6.136 1.00 93.44 106 LEU A C 1
ATOM 814 O O . LEU A 1 106 ? 9.199 0.502 5.207 1.00 93.44 106 LEU A O 1
ATOM 818 N N . THR A 1 107 ? 8.670 0.642 7.389 1.00 90.19 107 THR A N 1
ATOM 819 C CA . THR A 1 107 ? 9.845 1.432 7.771 1.00 90.19 107 THR A CA 1
ATOM 820 C C . THR A 1 107 ? 11.139 0.655 7.529 1.00 90.19 107 THR A C 1
ATOM 822 O O . THR A 1 107 ? 12.081 1.203 6.962 1.00 90.19 107 THR A O 1
ATOM 825 N N . GLU A 1 108 ? 11.185 -0.626 7.900 1.00 90.38 108 GLU A N 1
ATOM 826 C CA . GLU A 1 108 ? 12.349 -1.494 7.667 1.00 90.38 108 GLU A CA 1
ATOM 827 C C . GLU A 1 108 ? 12.642 -1.697 6.179 1.00 90.38 108 GLU A C 1
ATOM 829 O O . GLU A 1 108 ? 13.788 -1.618 5.749 1.00 90.38 108 GLU A O 1
ATOM 834 N N . VAL A 1 109 ? 11.597 -1.951 5.392 1.00 88.81 109 VAL A N 1
ATOM 835 C CA . VAL A 1 109 ? 11.690 -2.221 3.953 1.00 88.81 109 VAL A CA 1
ATOM 836 C C . VAL A 1 109 ? 12.167 -0.990 3.173 1.00 88.81 109 VAL A C 1
ATOM 838 O O . VAL A 1 109 ? 12.826 -1.132 2.143 1.00 88.81 109 VAL A O 1
ATOM 841 N N . ARG A 1 110 ? 11.841 0.217 3.657 1.00 79.00 110 ARG A N 1
ATOM 842 C CA . ARG A 1 110 ? 12.191 1.490 3.012 1.00 79.00 110 ARG A CA 1
ATOM 843 C C . ARG A 1 110 ? 13.569 2.022 3.399 1.00 79.00 110 ARG A C 1
ATOM 845 O O . ARG A 1 110 ? 14.062 2.937 2.739 1.00 79.00 110 ARG A O 1
ATOM 852 N N . GLN A 1 111 ? 14.174 1.517 4.474 1.00 72.25 111 GLN A N 1
ATOM 853 C CA . GLN A 1 111 ? 15.537 1.904 4.828 1.00 72.25 111 GLN A CA 1
ATOM 854 C C . GLN A 1 111 ? 16.457 1.503 3.665 1.00 72.25 111 GLN A C 1
ATOM 856 O O . GLN A 1 111 ? 16.419 0.345 3.240 1.00 72.25 111 GLN A O 1
ATOM 861 N N . PRO A 1 112 ? 17.275 2.423 3.119 1.00 57.53 112 PRO A N 1
ATOM 862 C CA . PRO A 1 112 ? 18.327 2.010 2.207 1.00 57.53 112 PRO A CA 1
ATOM 863 C C . PRO A 1 112 ? 19.174 0.991 2.964 1.00 57.53 112 PRO A C 1
ATOM 865 O O . PRO A 1 112 ? 19.545 1.251 4.112 1.00 57.53 112 PRO A O 1
ATOM 868 N N . PHE A 1 113 ? 19.414 -0.175 2.355 1.00 46.12 113 PHE A N 1
ATOM 869 C CA . PHE A 1 113 ? 20.297 -1.202 2.900 1.00 46.12 113 PHE A CA 1
ATOM 870 C C . PHE A 1 113 ? 21.598 -0.519 3.318 1.00 46.12 113 PHE A C 1
ATOM 872 O O . PHE A 1 113 ? 22.428 -0.182 2.480 1.00 46.12 113 PHE A O 1
ATOM 879 N N . SER A 1 114 ? 21.731 -0.232 4.611 1.00 39.41 114 SE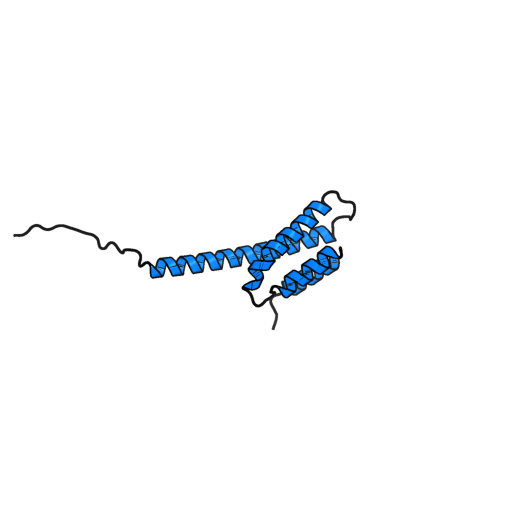R A N 1
ATOM 880 C CA . SER A 1 114 ? 22.952 0.304 5.186 1.00 39.41 114 SER A CA 1
ATOM 881 C C . SER A 1 114 ? 23.865 -0.900 5.350 1.00 39.41 114 SER A C 1
ATOM 883 O O . SER A 1 114 ? 23.874 -1.539 6.401 1.00 39.41 114 SER A O 1
ATOM 885 N N . GLY A 1 115 ? 24.494 -1.284 4.242 1.00 35.50 115 GLY A N 1
ATOM 886 C CA . GLY A 1 115 ? 25.548 -2.286 4.157 1.00 35.50 115 GLY A CA 1
ATOM 887 C C . GLY A 1 115 ? 26.840 -1.619 3.734 1.00 35.50 115 GLY A C 1
ATOM 888 O O . GLY A 1 115 ? 26.776 -0.794 2.795 1.00 35.50 115 GLY A O 1
#